Protein AF-A0A3B8WV84-F1 (afdb_monomer)

Mean predicted aligned error: 3.69 Å

Nearest PDB structures (foldseek):
  5ffj-assembly2_B  TM=9.859E-01  e=3.539E-06  Lactococcus lactis
  5ffj-assembly1_A  TM=9.766E-01  e=5.368E-06  Lactococcus lactis
  7lo5-assembly1_C  TM=9.771E-01  e=2.449E-04  Deinococcus wulumuqiensis
  7lo5-assembly1_B  TM=9.778E-01  e=5.636E-04  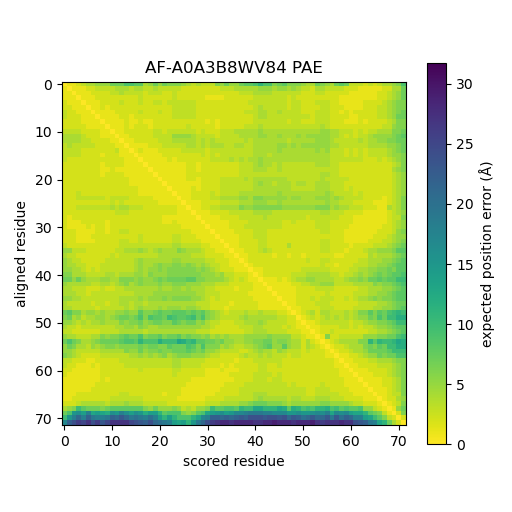Deinococcus wulumuqiensis
  7lvv-assembly1_A  TM=9.704E-01  e=8.551E-04  Deinococcus wulumuqiensis

Structure (mmCIF, N/CA/C/O backbone):
data_AF-A0A3B8WV84-F1
#
_entry.id   AF-A0A3B8WV84-F1
#
loop_
_atom_site.group_PDB
_atom_site.id
_atom_site.type_symbol
_atom_site.label_atom_id
_atom_site.label_alt_id
_atom_site.label_comp_id
_atom_site.label_asym_id
_atom_site.label_entity_id
_atom_site.label_seq_id
_atom_site.pdbx_PDB_ins_code
_atom_site.Cartn_x
_atom_site.Cartn_y
_atom_site.Cartn_z
_atom_site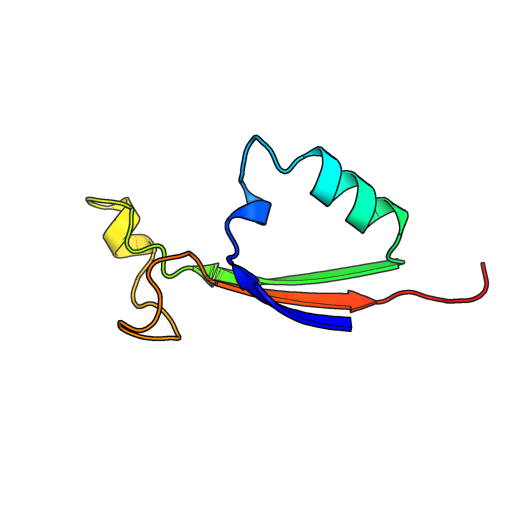.occupancy
_atom_site.B_iso_or_equiv
_atom_site.auth_seq_id
_atom_site.auth_comp_id
_atom_site.auth_asym_id
_atom_site.auth_atom_id
_atom_site.pdbx_PDB_model_num
ATOM 1 N N . MET A 1 1 ? -14.293 2.344 3.932 1.00 92.50 1 MET A N 1
ATOM 2 C CA . MET A 1 1 ? -13.765 3.115 2.784 1.00 92.50 1 MET A CA 1
ATOM 3 C C . MET A 1 1 ? -12.922 2.196 1.918 1.00 92.50 1 MET A C 1
ATOM 5 O O . MET A 1 1 ? -12.259 1.333 2.476 1.00 92.50 1 MET A O 1
ATOM 9 N N . ALA A 1 2 ? -12.946 2.353 0.595 1.00 96.25 2 ALA A N 1
ATOM 10 C CA . ALA A 1 2 ? -12.123 1.566 -0.322 1.00 96.25 2 ALA A CA 1
ATOM 11 C C . ALA A 1 2 ? -11.516 2.484 -1.386 1.00 96.25 2 ALA A C 1
ATOM 13 O O . ALA A 1 2 ? -12.244 3.251 -2.013 1.00 96.25 2 ALA A O 1
ATOM 14 N N . PHE A 1 3 ? -10.200 2.410 -1.570 1.00 96.81 3 PHE A N 1
ATOM 15 C CA . PHE A 1 3 ? -9.469 3.272 -2.493 1.00 96.81 3 PHE A CA 1
ATOM 16 C C . PHE A 1 3 ? -8.441 2.482 -3.293 1.00 96.81 3 PHE A C 1
ATOM 18 O O . PHE A 1 3 ? -7.807 1.563 -2.775 1.00 96.81 3 PHE A O 1
ATOM 25 N N . VAL A 1 4 ? -8.237 2.901 -4.540 1.00 96.31 4 VAL A N 1
ATOM 26 C CA . VAL A 1 4 ? -7.045 2.561 -5.319 1.00 96.31 4 VAL A CA 1
ATOM 27 C C . VAL A 1 4 ? -6.129 3.774 -5.255 1.00 96.31 4 VAL A C 1
ATOM 29 O O . VAL A 1 4 ? -6.499 4.852 -5.715 1.00 96.31 4 VAL A O 1
ATOM 32 N N . SER A 1 5 ? -4.967 3.630 -4.629 1.00 95.56 5 SER A N 1
ATOM 33 C CA . SER A 1 5 ? -4.073 4.756 -4.358 1.00 95.56 5 SER A CA 1
ATOM 34 C C . SER A 1 5 ? -2.611 4.391 -4.599 1.00 95.56 5 SER A C 1
ATOM 36 O O . SER A 1 5 ? -2.261 3.234 -4.849 1.00 95.56 5 SER A O 1
ATOM 38 N N . ASN A 1 6 ? -1.740 5.403 -4.555 1.00 95.06 6 ASN A N 1
ATOM 39 C CA . ASN A 1 6 ? -0.300 5.182 -4.572 1.00 95.06 6 ASN A CA 1
ATOM 40 C C . ASN A 1 6 ? 0.101 4.340 -3.348 1.00 95.06 6 ASN A C 1
ATOM 42 O O . ASN A 1 6 ? -0.074 4.786 -2.220 1.00 95.06 6 ASN A O 1
ATOM 46 N N . GLY A 1 7 ? 0.666 3.155 -3.580 1.00 95.44 7 GLY A N 1
ATOM 47 C CA . GLY A 1 7 ? 1.055 2.188 -2.551 1.00 95.44 7 GLY 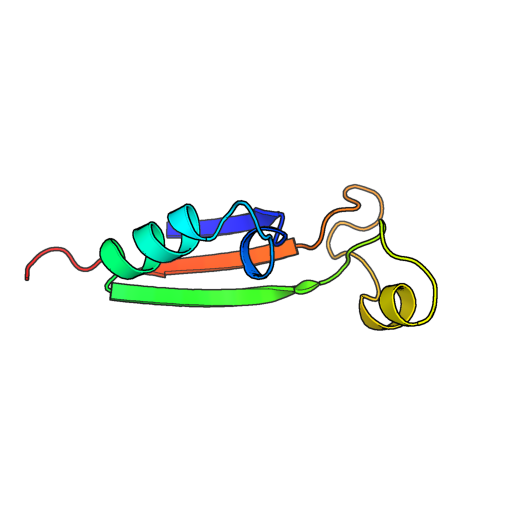A CA 1
ATOM 48 C C . GLY A 1 7 ? 2.360 2.504 -1.815 1.00 95.44 7 GLY A C 1
ATOM 49 O O . GLY A 1 7 ? 2.749 1.740 -0.938 1.00 95.44 7 GLY A O 1
ATOM 50 N N . SER A 1 8 ? 3.050 3.610 -2.127 1.00 94.94 8 SER A N 1
ATOM 51 C CA . SER A 1 8 ? 4.327 3.963 -1.482 1.00 94.94 8 SER A CA 1
ATOM 52 C C . SER A 1 8 ? 4.238 4.100 0.043 1.00 94.94 8 SER A C 1
ATOM 54 O O . SER A 1 8 ? 5.257 3.967 0.709 1.00 94.94 8 SER A O 1
ATOM 56 N N . TRP A 1 9 ? 3.046 4.327 0.605 1.00 95.50 9 TRP A N 1
ATOM 57 C CA . TRP A 1 9 ? 2.843 4.434 2.054 1.00 95.50 9 TRP A CA 1
ATOM 58 C C . TRP A 1 9 ? 3.018 3.129 2.827 1.00 95.50 9 TRP A C 1
ATOM 60 O O . TRP A 1 9 ? 3.162 3.185 4.047 1.00 95.50 9 TRP A O 1
ATOM 70 N N . LEU A 1 10 ? 3.036 1.979 2.149 1.00 94.62 10 LEU A N 1
ATOM 71 C CA . LEU A 1 10 ? 3.235 0.683 2.798 1.00 94.62 10 LEU A CA 1
ATOM 72 C C . LEU A 1 10 ? 4.630 0.588 3.419 1.00 94.62 10 LEU A C 1
ATOM 74 O O . LEU A 1 10 ? 4.744 0.378 4.623 1.00 94.62 10 LEU A O 1
ATOM 78 N N . ASP A 1 11 ? 5.660 0.884 2.624 1.00 92.44 11 ASP A N 1
ATOM 79 C CA . ASP A 1 11 ? 7.066 0.738 3.024 1.00 92.44 11 ASP A CA 1
ATOM 80 C C . ASP A 1 11 ? 7.811 2.082 3.114 1.00 92.44 11 ASP A C 1
ATOM 82 O O . ASP A 1 11 ? 9.010 2.132 3.376 1.00 92.44 11 ASP A O 1
ATOM 86 N N . GLY A 1 12 ? 7.125 3.203 2.872 1.00 93.31 12 GLY A N 1
ATOM 87 C CA . GLY A 1 12 ? 7.738 4.526 2.887 1.00 93.31 12 GLY A CA 1
ATOM 88 C C . GLY A 1 12 ? 8.158 4.973 4.289 1.00 93.31 12 GLY A C 1
ATOM 89 O O . GLY A 1 12 ? 7.381 4.888 5.249 1.00 93.31 12 GLY A O 1
ATOM 90 N N . ASN A 1 13 ? 9.378 5.508 4.390 1.00 94.31 13 ASN A N 1
ATOM 91 C CA . ASN A 1 13 ? 9.978 5.953 5.653 1.00 94.31 13 ASN A CA 1
ATOM 92 C C . ASN A 1 13 ? 9.206 7.107 6.310 1.00 94.31 13 ASN A C 1
ATOM 94 O O . ASN A 1 13 ? 9.064 7.131 7.523 1.00 94.31 13 ASN A O 1
ATOM 98 N N . ALA A 1 14 ? 8.676 8.040 5.514 1.00 96.06 14 ALA A N 1
ATOM 99 C CA . ALA A 1 14 ? 7.974 9.230 6.008 1.00 96.06 14 ALA A CA 1
ATOM 100 C C . ALA A 1 14 ? 6.484 8.992 6.338 1.00 96.06 14 ALA A C 1
ATOM 102 O O . ALA A 1 14 ? 5.756 9.936 6.629 1.00 96.06 14 ALA A O 1
ATOM 103 N N . GLN A 1 15 ? 5.997 7.753 6.219 1.00 96.94 15 GLN A N 1
ATOM 104 C CA . GLN A 1 15 ? 4.575 7.404 6.353 1.00 96.94 15 GLN A CA 1
ATOM 105 C C . GLN A 1 15 ? 4.304 6.493 7.558 1.00 96.94 15 GLN A C 1
ATOM 107 O O . GLN A 1 15 ?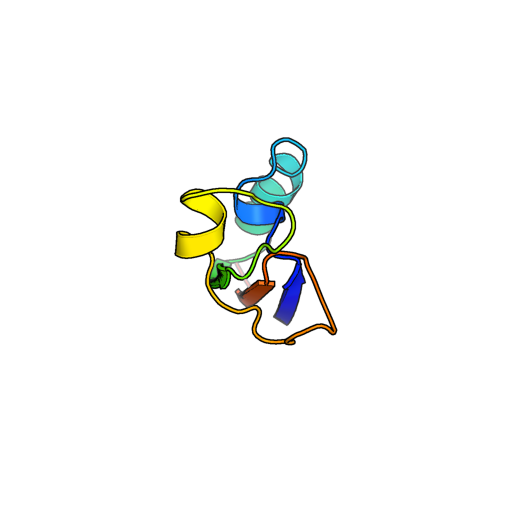 3.220 5.923 7.677 1.00 96.94 15 GLN A O 1
ATOM 112 N N . ASP A 1 16 ? 5.259 6.375 8.482 1.00 96.38 16 ASP A N 1
ATOM 113 C CA . ASP A 1 16 ? 5.098 5.619 9.724 1.00 96.38 16 ASP A CA 1
ATOM 114 C C . ASP A 1 16 ? 3.963 6.183 10.599 1.00 96.38 16 ASP A C 1
ATOM 116 O O . ASP A 1 16 ? 3.128 5.421 11.086 1.00 96.38 16 ASP A O 1
ATOM 120 N N . GLY A 1 17 ? 3.864 7.512 10.721 1.00 97.06 17 GLY A N 1
ATOM 121 C CA . GLY A 1 17 ? 2.767 8.181 11.422 1.00 97.06 17 GLY A CA 1
ATOM 122 C C . GLY A 1 17 ? 1.404 7.901 10.786 1.00 97.06 17 GLY A C 1
ATOM 123 O O . GLY A 1 17 ? 0.439 7.621 11.491 1.00 97.06 17 GLY A O 1
ATOM 124 N N . PHE A 1 18 ? 1.332 7.879 9.451 1.00 96.12 18 PHE A N 1
ATOM 125 C CA . PHE A 1 18 ? 0.103 7.536 8.731 1.00 96.12 18 PHE A CA 1
ATOM 126 C C . PHE A 1 18 ? -0.338 6.095 9.016 1.00 96.12 18 PHE A C 1
ATOM 128 O O . PHE A 1 18 ? -1.506 5.863 9.324 1.00 96.12 18 PHE A O 1
ATOM 135 N N . ARG A 1 19 ? 0.598 5.134 8.988 1.00 96.50 19 ARG A N 1
ATOM 136 C CA . ARG A 1 19 ? 0.308 3.730 9.322 1.00 96.50 19 ARG A CA 1
ATOM 137 C C . ARG A 1 19 ? -0.200 3.577 10.760 1.00 96.50 19 ARG A C 1
ATOM 139 O O . ARG A 1 19 ? -1.196 2.888 10.961 1.00 96.50 19 ARG A O 1
ATOM 146 N N . LYS A 1 20 ? 0.408 4.279 11.727 1.00 96.88 20 LYS A N 1
ATOM 147 C CA . LYS A 1 20 ? -0.056 4.306 13.129 1.00 96.88 20 LYS A CA 1
ATOM 148 C C . LYS A 1 20 ? -1.479 4.856 13.259 1.00 96.88 20 LYS A C 1
ATOM 150 O O . LYS A 1 20 ? -2.289 4.301 13.995 1.00 96.88 20 LYS A O 1
ATOM 155 N N . THR A 1 21 ? -1.806 5.930 12.540 1.00 96.75 21 THR A N 1
ATOM 156 C CA . THR A 1 21 ? -3.164 6.495 12.560 1.00 96.75 21 THR A CA 1
ATOM 157 C C . THR A 1 21 ? -4.184 5.534 11.956 1.00 96.75 21 THR A C 1
ATOM 159 O O . THR A 1 21 ? -5.258 5.366 12.527 1.00 96.75 21 THR A O 1
ATOM 162 N N . LEU A 1 22 ? -3.854 4.862 10.847 1.00 94.94 22 LEU A N 1
ATOM 163 C CA . LEU A 1 22 ? -4.752 3.869 10.256 1.00 94.94 22 LEU A CA 1
ATOM 164 C C . LEU A 1 22 ? -5.059 2.732 11.238 1.00 94.94 22 LEU A C 1
ATOM 166 O O . LEU A 1 22 ? -6.225 2.396 11.425 1.00 94.94 22 LEU A O 1
ATOM 170 N N . GLU A 1 23 ? -4.030 2.176 11.879 1.00 95.06 23 GLU A N 1
ATOM 171 C CA . GLU A 1 23 ? -4.187 1.125 12.892 1.00 95.06 23 GLU A CA 1
ATOM 172 C C . GLU A 1 23 ? -5.071 1.584 14.060 1.00 95.06 23 GLU A C 1
ATOM 174 O O . GLU A 1 23 ? -5.933 0.839 14.517 1.00 95.06 23 GLU A O 1
ATOM 179 N N . LYS A 1 24 ? -4.905 2.834 14.509 1.00 95.56 24 LYS A N 1
ATOM 180 C CA . LYS A 1 24 ? -5.6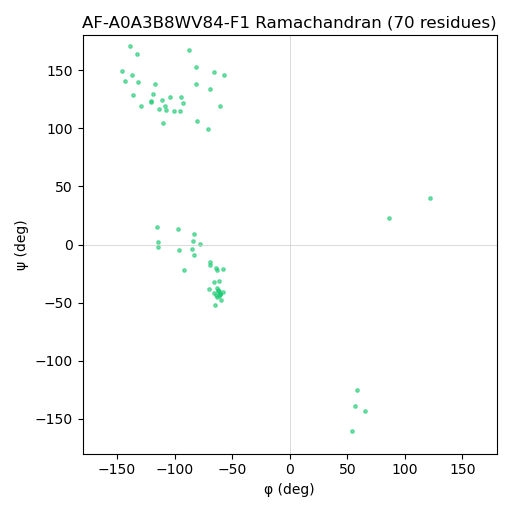89 3.402 15.611 1.00 95.56 24 L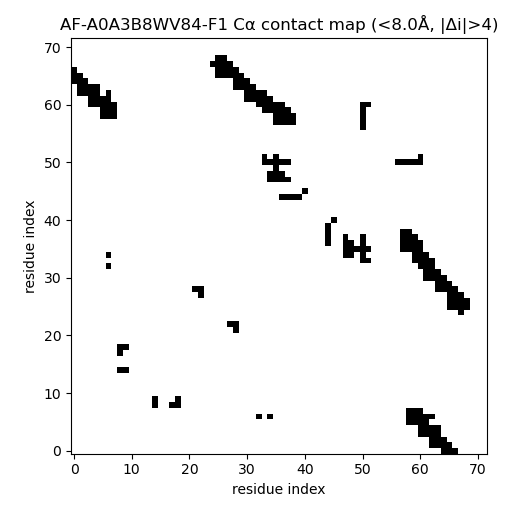YS A CA 1
ATOM 181 C C . LYS A 1 24 ? -7.156 3.657 15.243 1.00 95.56 24 LYS A C 1
ATOM 183 O O . LYS A 1 24 ? -8.031 3.506 16.090 1.00 95.56 24 LYS A O 1
ATOM 188 N N . GLU A 1 25 ? -7.433 4.117 14.025 1.00 94.94 25 GLU A N 1
ATOM 189 C CA . GLU A 1 25 ? -8.770 4.589 13.634 1.00 94.94 25 GLU A CA 1
ATOM 190 C C . GLU A 1 25 ? -9.668 3.515 13.005 1.00 94.94 25 GLU A C 1
ATOM 192 O O . GLU 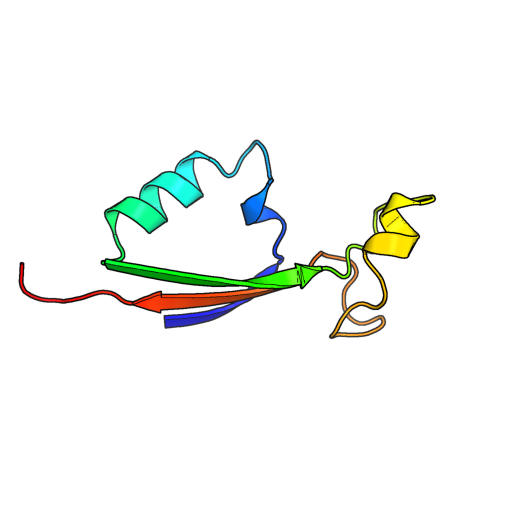A 1 25 ? -10.896 3.678 12.985 1.00 94.94 25 GLU A O 1
ATOM 197 N N . PHE A 1 26 ? -9.084 2.441 12.466 1.00 95.50 26 PHE A N 1
ATOM 198 C CA . PHE A 1 26 ? -9.809 1.409 11.727 1.00 95.50 26 PHE A CA 1
ATOM 199 C C . PHE A 1 26 ? -9.696 0.044 12.396 1.00 95.50 26 PHE A C 1
ATOM 201 O O . PHE A 1 26 ? -8.617 -0.475 12.632 1.00 95.50 26 PHE A O 1
ATOM 208 N N . SER A 1 27 ? -10.848 -0.593 12.600 1.00 95.38 27 SER A N 1
ATOM 209 C CA . SER A 1 27 ? -10.946 -1.935 13.188 1.00 95.38 27 SER A CA 1
ATOM 210 C C . SER A 1 27 ? -10.346 -3.046 12.320 1.00 95.38 27 SER A C 1
ATOM 212 O O . SER A 1 27 ? -9.869 -4.049 12.843 1.00 95.38 27 SER A O 1
ATOM 214 N N . LYS A 1 28 ? -10.404 -2.907 10.988 1.00 96.00 28 LYS A N 1
ATOM 215 C CA . LYS A 1 28 ? -9.758 -3.831 10.046 1.00 96.00 28 LYS A CA 1
ATOM 216 C C . LYS A 1 28 ? -9.220 -3.064 8.853 1.00 96.00 28 LYS A C 1
ATOM 218 O O . LYS A 1 28 ? -9.881 -2.163 8.331 1.00 96.00 28 LYS A O 1
ATOM 223 N N . ILE A 1 29 ? -8.042 -3.468 8.399 1.00 96.88 29 ILE A N 1
ATOM 224 C CA . ILE A 1 29 ? -7.339 -2.869 7.270 1.00 96.88 29 ILE A CA 1
ATOM 225 C C . ILE A 1 29 ? -6.949 -4.004 6.331 1.00 96.88 29 ILE A C 1
ATOM 227 O O . ILE A 1 29 ? -6.204 -4.903 6.712 1.00 96.88 29 ILE A O 1
ATOM 231 N N . TYR A 1 30 ? -7.452 -3.959 5.102 1.00 97.25 30 TYR A N 1
ATOM 232 C CA . TYR A 1 30 ? -7.063 -4.880 4.044 1.00 97.25 30 TYR A CA 1
ATOM 233 C C . TYR A 1 30 ? -6.273 -4.110 2.999 1.00 97.25 30 TYR A C 1
ATOM 235 O O . TYR A 1 30 ? -6.757 -3.120 2.448 1.00 97.25 30 TYR A O 1
ATOM 243 N N . VAL A 1 31 ? -5.063 -4.577 2.720 1.00 97.31 31 VAL A N 1
ATOM 244 C CA . VAL A 1 31 ? -4.197 -4.003 1.695 1.00 97.31 31 VAL A CA 1
ATOM 245 C C . VAL A 1 31 ? -3.896 -5.076 0.671 1.00 97.31 31 VAL A C 1
ATOM 247 O O . VAL A 1 31 ? -3.340 -6.121 1.002 1.00 97.31 31 VAL A O 1
ATOM 250 N N . PHE A 1 32 ? -4.205 -4.787 -0.586 1.00 97.25 32 PHE A N 1
ATOM 251 C CA . PHE A 1 32 ? -3.754 -5.581 -1.711 1.00 97.25 32 PHE A CA 1
ATOM 252 C C . PHE A 1 32 ? -2.715 -4.793 -2.507 1.00 97.25 32 PHE A C 1
ATOM 254 O O . PHE A 1 32 ? -3.036 -3.826 -3.203 1.00 97.25 32 PHE A O 1
ATOM 261 N N . ASN A 1 33 ? -1.447 -5.178 -2.349 1.00 96.19 33 ASN A N 1
ATOM 262 C CA . ASN A 1 33 ? -0.321 -4.537 -3.018 1.00 96.19 33 ASN A CA 1
ATOM 263 C C . ASN A 1 33 ? -0.199 -5.062 -4.454 1.00 96.19 33 ASN A C 1
ATOM 265 O O . ASN A 1 33 ? 0.243 -6.188 -4.677 1.00 96.19 33 ASN A O 1
ATOM 269 N N . LEU A 1 34 ? -0.574 -4.225 -5.421 1.00 96.00 34 LEU A N 1
ATOM 270 C CA . LEU A 1 34 ? -0.509 -4.539 -6.849 1.00 96.00 34 LEU A CA 1
ATOM 271 C C . LEU A 1 34 ? 0.870 -4.252 -7.453 1.00 96.00 34 LEU A C 1
ATOM 273 O O . LEU A 1 34 ? 1.091 -4.554 -8.625 1.00 96.00 34 LEU A O 1
ATOM 277 N N . ARG A 1 35 ? 1.801 -3.690 -6.669 1.00 95.00 35 ARG A N 1
ATOM 278 C CA . ARG A 1 35 ? 3.159 -3.341 -7.106 1.00 95.00 35 ARG A CA 1
ATOM 279 C C . ARG A 1 35 ? 3.131 -2.392 -8.310 1.00 95.00 35 ARG A C 1
ATOM 281 O O . ARG A 1 35 ? 2.348 -1.439 -8.316 1.00 95.00 35 ARG A O 1
ATOM 288 N N . GLY A 1 36 ? 4.003 -2.582 -9.298 1.00 93.81 36 GLY A N 1
ATOM 289 C CA . GLY A 1 36 ? 4.059 -1.752 -10.500 1.00 93.81 36 GLY A CA 1
ATOM 290 C C . GLY A 1 36 ? 4.914 -0.490 -10.367 1.00 93.81 36 GLY A C 1
ATOM 291 O O . GLY A 1 36 ? 4.707 0.466 -11.120 1.00 93.81 36 GLY A O 1
ATOM 292 N N . ASN A 1 37 ? 5.872 -0.439 -9.434 1.00 94.25 37 ASN A N 1
ATOM 293 C CA . ASN A 1 37 ? 6.762 0.713 -9.300 1.00 94.25 37 ASN A CA 1
ATOM 294 C C . ASN A 1 37 ? 7.769 0.812 -10.464 1.00 94.25 37 ASN A C 1
ATOM 296 O O . ASN A 1 37 ? 8.846 0.204 -10.457 1.00 94.25 37 ASN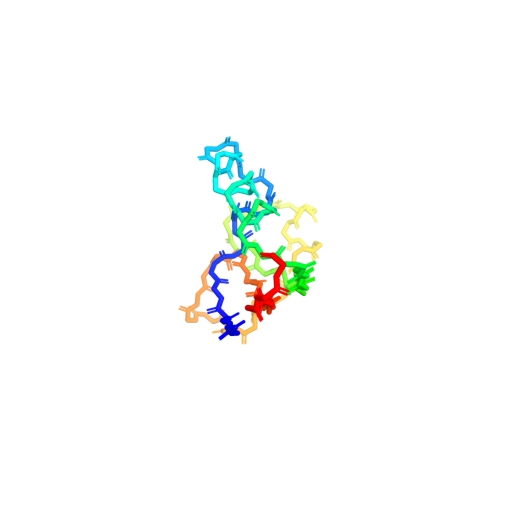 A O 1
ATOM 300 N N . CYS A 1 38 ? 7.452 1.672 -11.433 1.00 92.75 38 CYS A N 1
ATOM 301 C CA . CYS A 1 38 ? 8.269 1.956 -12.616 1.00 92.75 38 CYS A CA 1
ATOM 302 C C . CYS A 1 38 ? 9.383 2.996 -12.377 1.00 92.75 38 CYS A C 1
ATOM 304 O O . CYS A 1 38 ? 9.978 3.486 -13.343 1.00 92.75 38 CYS A O 1
ATOM 306 N N . ARG A 1 39 ? 9.633 3.400 -11.124 1.00 91.88 39 ARG A N 1
ATOM 307 C CA . ARG A 1 39 ? 10.779 4.254 -10.749 1.00 91.88 39 ARG A CA 1
ATOM 308 C C . ARG A 1 39 ? 11.983 3.459 -10.237 1.00 91.88 39 ARG A C 1
ATOM 310 O O . ARG A 1 39 ? 13.022 4.048 -9.972 1.00 91.88 39 ARG A O 1
ATOM 317 N N . THR A 1 40 ? 11.842 2.144 -10.090 1.00 92.69 40 THR A N 1
ATOM 318 C CA . THR A 1 40 ? 12.935 1.235 -9.717 1.00 92.69 40 THR A CA 1
ATOM 319 C C . THR A 1 40 ? 13.694 0.745 -10.953 1.00 92.69 40 THR A C 1
AT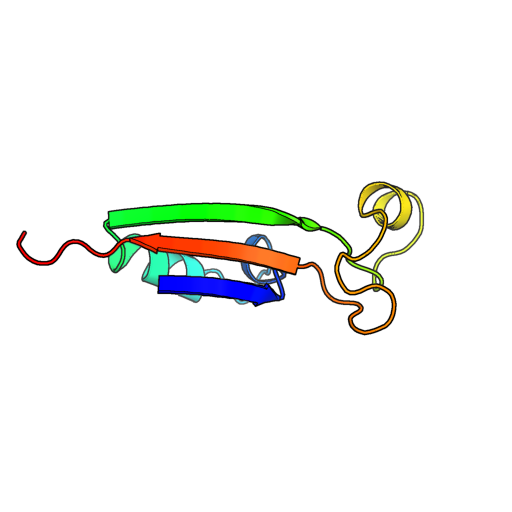OM 321 O O . THR A 1 40 ? 13.211 0.885 -12.079 1.00 92.69 40 THR A O 1
ATOM 324 N N . SER A 1 41 ? 14.862 0.132 -10.738 1.00 93.25 41 SER A N 1
ATOM 325 C CA . SER A 1 41 ? 15.748 -0.367 -11.799 1.00 93.25 41 SER A CA 1
ATOM 326 C C . SER A 1 41 ? 16.223 -1.799 -11.514 1.00 93.25 41 SER A C 1
ATOM 328 O O . SER A 1 41 ? 16.110 -2.292 -10.390 1.00 93.25 41 SER A O 1
ATOM 330 N N . GLY A 1 42 ? 16.754 -2.478 -12.536 1.00 95.31 42 GLY A N 1
ATOM 331 C CA . GLY A 1 42 ? 17.361 -3.809 -12.405 1.00 95.31 42 GLY A CA 1
ATOM 332 C C . GLY A 1 42 ? 16.375 -4.915 -12.011 1.00 95.31 42 GLY A C 1
ATOM 333 O O . GLY A 1 42 ? 15.217 -4.920 -12.431 1.00 95.31 42 GLY A O 1
ATOM 334 N N . GLU A 1 43 ? 16.832 -5.858 -11.185 1.00 95.19 43 GLU A N 1
ATOM 335 C CA . GLU A 1 43 ? 16.022 -6.996 -10.720 1.00 95.19 43 GLU A CA 1
ATOM 336 C C . GLU A 1 43 ? 14.793 -6.566 -9.914 1.00 95.19 43 GLU A C 1
ATOM 338 O O . GLU A 1 43 ? 13.742 -7.204 -9.987 1.00 95.19 43 GLU A O 1
ATOM 343 N N . LEU A 1 44 ? 14.882 -5.446 -9.191 1.00 92.06 44 LEU A N 1
ATOM 344 C CA . LEU A 1 44 ? 13.739 -4.908 -8.460 1.00 92.06 44 LEU A CA 1
ATOM 345 C C . LEU A 1 44 ? 12.623 -4.485 -9.423 1.00 92.06 44 LEU A C 1
ATOM 347 O O . LEU A 1 44 ? 11.468 -4.851 -9.212 1.00 92.06 44 LEU A O 1
ATOM 351 N N . ARG A 1 45 ? 12.970 -3.815 -10.530 1.00 92.69 45 ARG A N 1
ATOM 352 C CA . ARG A 1 45 ? 12.000 -3.424 -11.563 1.00 92.69 45 ARG A CA 1
ATOM 353 C C . ARG A 1 45 ? 11.328 -4.630 -12.211 1.00 92.69 45 ARG A C 1
ATOM 355 O O . ARG A 1 45 ? 10.122 -4.577 -12.448 1.00 92.69 45 ARG A O 1
ATOM 362 N N . LYS A 1 46 ? 12.081 -5.705 -12.475 1.00 93.38 46 LYS A N 1
ATOM 363 C CA . LYS A 1 46 ? 11.532 -6.960 -13.018 1.00 93.38 46 LYS A CA 1
ATOM 364 C C . LYS A 1 46 ? 10.520 -7.581 -12.058 1.00 93.38 46 LYS A C 1
ATOM 366 O O . LYS A 1 46 ? 9.436 -7.961 -12.485 1.00 93.38 46 LYS A O 1
ATOM 371 N N . LYS A 1 47 ? 10.840 -7.608 -10.758 1.00 94.50 47 LYS A N 1
ATOM 372 C CA . LYS A 1 47 ? 9.929 -8.097 -9.714 1.00 94.50 47 LYS A CA 1
ATOM 373 C C . LYS A 1 47 ? 8.655 -7.252 -9.616 1.00 94.50 47 LYS A C 1
ATOM 375 O O . LYS A 1 47 ? 7.588 -7.815 -9.415 1.00 94.50 47 LYS A O 1
ATOM 380 N N . GLU A 1 48 ? 8.756 -5.929 -9.753 1.00 92.56 48 GLU A N 1
ATOM 381 C CA . GLU A 1 48 ? 7.602 -5.012 -9.722 1.00 92.56 48 GLU A CA 1
ATOM 382 C C . GLU A 1 48 ? 6.609 -5.221 -10.877 1.00 92.56 48 GLU A C 1
ATOM 384 O O . GLU A 1 48 ? 5.464 -4.800 -10.746 1.00 92.56 48 GLU A O 1
ATOM 389 N N . ALA A 1 49 ? 7.026 -5.864 -11.976 1.00 91.19 49 ALA A N 1
ATOM 390 C CA . ALA A 1 49 ? 6.195 -6.196 -13.136 1.00 91.19 49 ALA A CA 1
ATOM 391 C C . ALA A 1 49 ? 5.445 -4.988 -13.751 1.00 91.19 49 ALA A C 1
ATOM 393 O O . ALA A 1 49 ? 5.861 -3.830 -13.631 1.00 91.19 49 ALA A O 1
ATOM 394 N N . GLY A 1 50 ? 4.392 -5.247 -14.526 1.00 89.25 50 GLY A N 1
ATOM 395 C CA . GLY A 1 50 ? 3.576 -4.198 -15.139 1.00 89.25 50 GLY A CA 1
ATOM 396 C C . GLY A 1 50 ? 2.820 -3.371 -14.096 1.00 89.25 50 GLY A C 1
ATOM 397 O O . GLY A 1 50 ? 2.424 -3.882 -13.055 1.00 89.25 50 GLY A O 1
ATOM 398 N N . ASN A 1 51 ? 2.603 -2.088 -14.385 1.00 91.38 51 ASN A N 1
ATOM 399 C CA . ASN A 1 51 ? 1.684 -1.272 -13.597 1.00 91.38 51 ASN A CA 1
ATOM 400 C C . ASN A 1 51 ? 0.246 -1.528 -14.063 1.00 91.38 51 ASN A C 1
ATOM 402 O O . ASN A 1 51 ? -0.004 -1.580 -15.268 1.00 91.38 51 ASN A O 1
ATOM 406 N N . VAL A 1 52 ? -0.698 -1.637 -13.128 1.00 92.25 52 VAL A N 1
ATOM 407 C CA . VAL A 1 52 ? -2.119 -1.877 -13.435 1.00 92.25 52 VAL A CA 1
ATOM 408 C C . VAL A 1 52 ? -2.777 -0.748 -14.235 1.00 92.25 52 VAL A C 1
ATOM 410 O O . VAL A 1 52 ? -3.751 -0.991 -14.936 1.00 92.25 52 VAL A O 1
ATOM 413 N N . PHE A 1 53 ? -2.215 0.463 -14.195 1.00 93.75 53 PHE A N 1
ATOM 414 C CA . PHE A 1 53 ? -2.636 1.597 -15.025 1.00 93.75 53 PHE A CA 1
ATOM 415 C C . PHE A 1 53 ? -1.774 1.786 -16.287 1.00 93.75 53 PHE A C 1
ATOM 417 O O . PHE A 1 53 ? -1.828 2.836 -16.931 1.00 93.75 53 PHE A O 1
ATOM 424 N N . GLY A 1 54 ? -0.944 0.803 -16.648 1.00 90.75 54 GLY A N 1
ATOM 425 C CA . GLY A 1 54 ? -0.056 0.883 -17.807 1.00 90.75 54 GLY A CA 1
ATOM 426 C C . GLY A 1 54 ? 0.908 2.070 -17.714 1.00 90.75 54 GLY A C 1
ATOM 427 O O . GLY A 1 54 ? 1.633 2.215 -16.732 1.00 90.75 54 GLY A O 1
ATOM 428 N N . LEU A 1 55 ? 0.920 2.927 -18.740 1.00 85.81 55 LEU A N 1
ATOM 429 C CA . LEU A 1 55 ? 1.739 4.149 -18.774 1.00 85.81 55 LEU A CA 1
ATOM 430 C C . LEU A 1 55 ? 1.092 5.345 -18.055 1.00 85.81 55 LEU A C 1
ATOM 432 O O . LEU A 1 55 ? 1.761 6.357 -17.853 1.00 85.81 55 LEU A O 1
ATOM 436 N N . GLY A 1 56 ? -0.176 5.236 -17.642 1.00 88.56 56 GLY A N 1
ATOM 437 C CA . GLY A 1 56 ? -0.895 6.305 -16.942 1.00 88.56 56 GLY A CA 1
ATOM 438 C C . GLY A 1 56 ? -0.377 6.572 -15.526 1.00 88.56 56 GLY A C 1
ATOM 439 O O . GLY A 1 56 ? -0.615 7.641 -14.971 1.00 88.56 56 GLY A O 1
ATOM 440 N N . SER A 1 57 ? 0.371 5.630 -14.940 1.00 88.81 57 SER A N 1
ATOM 441 C CA . SER A 1 57 ? 1.068 5.832 -13.672 1.00 88.81 57 SER A CA 1
ATOM 442 C C . SER A 1 57 ? 2.392 5.076 -13.621 1.00 88.81 57 SER A C 1
ATOM 444 O O . SER A 1 57 ? 2.564 4.007 -14.199 1.00 88.81 57 SER A O 1
ATOM 446 N N . ARG A 1 58 ? 3.350 5.645 -12.884 1.00 92.88 58 ARG A N 1
ATOM 447 C CA . ARG A 1 58 ? 4.660 5.037 -12.601 1.00 92.88 58 ARG A CA 1
ATOM 448 C C . ARG A 1 58 ? 4.855 4.698 -11.121 1.00 92.88 58 ARG A C 1
ATOM 450 O O . ARG A 1 58 ? 5.929 4.229 -10.749 1.00 92.88 58 ARG A O 1
ATOM 457 N N . THR A 1 59 ? 3.885 5.016 -10.260 1.00 94.38 59 THR A N 1
ATOM 458 C CA . THR A 1 59 ? 3.939 4.726 -8.816 1.00 94.38 59 THR A CA 1
ATOM 459 C C . THR A 1 59 ? 3.546 3.276 -8.543 1.00 94.38 59 THR A C 1
ATOM 461 O O . THR A 1 59 ? 2.739 2.743 -9.300 1.00 94.38 59 THR A O 1
ATOM 464 N N . PRO A 1 60 ? 4.022 2.650 -7.451 1.00 95.12 60 PRO A N 1
ATOM 465 C CA . PRO A 1 60 ? 3.379 1.431 -6.970 1.00 95.12 60 PRO A CA 1
ATOM 466 C C . PRO A 1 60 ? 1.900 1.710 -6.680 1.00 95.12 60 PRO A C 1
ATOM 468 O O . PRO A 1 60 ? 1.551 2.814 -6.252 1.00 95.12 60 PRO A O 1
ATOM 471 N N . ILE A 1 61 ? 1.035 0.729 -6.906 1.00 97.06 61 ILE A N 1
ATOM 472 C CA . ILE A 1 61 ? -0.408 0.848 -6.683 1.00 97.06 61 ILE A CA 1
ATOM 473 C C . ILE A 1 61 ? -0.836 -0.147 -5.611 1.00 97.06 61 ILE A C 1
ATOM 475 O O . ILE A 1 61 ? -0.402 -1.298 -5.603 1.00 97.06 61 ILE A O 1
ATOM 479 N N . ALA A 1 62 ? -1.711 0.295 -4.712 1.00 97.31 62 ALA A N 1
ATOM 480 C CA . ALA A 1 62 ? -2.346 -0.572 -3.733 1.00 97.31 62 ALA A CA 1
ATOM 481 C C . ALA A 1 62 ? -3.854 -0.322 -3.699 1.00 97.31 62 ALA A C 1
ATOM 483 O O . ALA A 1 62 ? -4.314 0.823 -3.744 1.00 97.31 62 ALA A O 1
ATOM 484 N N . VAL A 1 63 ? -4.621 -1.405 -3.583 1.00 97.62 63 VAL A N 1
ATOM 485 C CA . VAL A 1 63 ? -6.043 -1.338 -3.237 1.00 97.62 63 VAL A CA 1
ATOM 486 C C . VAL A 1 63 ? -6.145 -1.464 -1.730 1.00 97.62 63 VAL A C 1
ATOM 488 O O . VAL A 1 63 ? -5.676 -2.441 -1.151 1.00 97.62 63 VAL A O 1
ATOM 491 N N . THR A 1 64 ? -6.734 -0.463 -1.090 1.00 98.00 64 THR A N 1
ATOM 492 C CA . THR A 1 64 ? -6.839 -0.401 0.367 1.00 98.00 64 THR A CA 1
ATOM 493 C C . THR A 1 64 ? -8.300 -0.336 0.767 1.00 98.00 64 THR A C 1
ATOM 495 O O . THR A 1 64 ? -9.016 0.576 0.352 1.00 98.00 64 THR A O 1
ATOM 498 N N . VAL A 1 65 ? -8.736 -1.287 1.590 1.00 97.75 65 VAL A N 1
ATOM 499 C CA . VAL A 1 65 ? -10.075 -1.325 2.179 1.00 97.75 65 VAL A CA 1
ATOM 500 C C . VAL A 1 65 ? -9.951 -1.136 3.685 1.00 97.75 65 VAL A C 1
ATOM 502 O O . VAL A 1 65 ? -9.356 -1.945 4.391 1.00 97.75 65 VAL A O 1
ATOM 505 N N . LEU A 1 66 ? -10.528 -0.042 4.168 1.00 96.94 66 LEU A N 1
ATOM 506 C CA . LEU A 1 66 ? -10.515 0.386 5.560 1.00 96.94 66 LEU A CA 1
ATOM 507 C C . LEU A 1 66 ? -11.907 0.189 6.158 1.00 96.94 66 LEU A C 1
ATOM 509 O O . LEU A 1 66 ? -12.880 0.798 5.694 1.00 96.94 66 LEU A O 1
ATOM 513 N N . VAL A 1 67 ? -12.008 -0.644 7.188 1.00 96.25 67 VAL A N 1
ATOM 514 C CA . VAL A 1 67 ? -13.261 -0.930 7.891 1.00 96.25 67 VAL A CA 1
ATOM 515 C C . VAL A 1 67 ? -13.228 -0.251 9.252 1.00 96.25 67 VAL A C 1
ATOM 517 O O . VAL A 1 67 ? -12.419 -0.590 10.118 1.00 96.25 67 VAL A O 1
ATOM 520 N N . LYS A 1 68 ? -14.139 0.703 9.445 1.00 94.44 68 LYS A N 1
ATOM 521 C CA . LYS A 1 68 ? -14.375 1.357 10.731 1.00 94.44 68 LYS A CA 1
ATOM 522 C C . LYS A 1 68 ? -15.655 0.793 11.335 1.00 94.44 68 LYS A C 1
ATOM 524 O O . LYS A 1 68 ? -16.687 0.794 10.669 1.00 94.44 68 LYS A O 1
ATOM 529 N N . LYS A 1 69 ? -15.581 0.319 12.575 1.00 90.06 69 LYS A N 1
ATOM 530 C CA . LYS A 1 69 ? -16.749 -0.065 13.367 1.00 90.06 69 LYS A CA 1
ATOM 531 C C . LYS A 1 69 ? -17.145 1.139 14.217 1.00 90.06 69 LYS A C 1
ATOM 533 O O . LYS A 1 69 ? -16.306 1.709 14.904 1.00 90.06 69 LYS A O 1
ATOM 538 N N . THR A 1 70 ? -18.400 1.552 14.138 1.00 79.69 70 THR A N 1
ATOM 539 C CA . THR A 1 70 ? -18.981 2.552 15.041 1.00 79.69 70 THR A CA 1
ATOM 540 C C . THR A 1 70 ? -19.685 1.815 16.173 1.00 79.69 70 THR A C 1
ATOM 542 O O . THR A 1 70 ? -20.644 1.097 15.898 1.00 79.69 70 THR A O 1
ATOM 545 N N . GLY A 1 71 ? -19.200 1.961 17.412 1.00 65.31 71 GLY A N 1
ATOM 546 C CA . GLY A 1 71 ? -19.850 1.407 18.609 1.00 65.31 71 GLY A CA 1
ATOM 547 C C . GLY A 1 71 ? -19.012 0.442 19.456 1.00 65.31 71 GLY A C 1
ATOM 548 O O . GLY A 1 71 ? -19.549 -0.563 19.913 1.00 65.31 71 GLY A O 1
ATOM 549 N N . GLU A 1 72 ? -17.723 0.724 19.645 1.00 51.50 72 GLU A N 1
ATOM 550 C CA . GLU A 1 72 ? -17.013 0.366 20.887 1.00 51.50 72 GLU A CA 1
ATOM 551 C C . GLU A 1 72 ? -16.787 1.646 21.691 1.00 51.50 72 GLU A C 1
ATOM 553 O O . GLU A 1 72 ? -16.524 2.686 21.035 1.00 51.50 72 GLU A O 1
#

pLDDT: mean 93.32, std 6.71, range [51.5, 98.0]

Solvent-accessible surface area (backbone atoms only — not comparable to full-atom values): 4220 Å² total; per-residue (Å²): 92,76,46,81,44,72,32,58,55,79,81,37,83,92,26,56,67,58,52,53,48,49,62,73,70,29,80,41,77,48,76,47,79,61,40,5,33,66,80,54,63,70,71,62,26,62,74,28,51,71,28,94,60,50,88,81,44,49,59,25,32,21,43,39,39,43,40,67,76,89,85,128

Radius of gyration: 14.05 Å; Cα contacts (8 Å, |Δi|>4): 115; chains: 1; bounding box: 37×17×40 Å

Sequence (72 aa):
MAFVSNGSWLDGNAQDGFRKTLEKEFSKIYVFNLRGNCRTSGELRKKEAGNVFGLGSRTPIAVTVLVKKTGE

Foldseek 3Di:
DKDKDQPCLVPPPVNPVVVVVLVVFFPDKDKDWLAQQQVDDDPVNVVSPHDPVHPVDNGGIMIMDTHGDDDD

Secondary structure (DSSP, 8-state):
-EEEEEGGGTT-GGGHHHHHHHHHH-SEEEEEEEE--TT--HHHHHHH---TTGGG--S-EEEEEEE--S--